Protein AF-A0A4Q0IBG9-F1 (afdb_monomer)

Nearest PDB structures (foldseek):
  2a61-assembly2_D  TM=7.249E-01  e=1.030E-01  Thermotoga maritima
  1zar-assembly1_A  TM=7.111E-01  e=2.732E-01  Archaeoglobus fulgidus
  4q77-assembly1_B  TM=7.648E-01  e=5.344E-01  Staphylococcus aureus subsp. aureus MRSA252
  1zao-assembly1_A  TM=5.562E-01  e=8.704E-01  Archaeoglobus fulgidus
  5aip-assembly1_B  TM=7.107E-01  e=2.947E+00  Neisseria meningitidis serogroup B

Solvent-accessible surface area (backbone atoms only — not comparable to full-atom values): 8190 Å² total; per-residue (Å²): 83,50,25,25,53,49,73,44,72,23,86,89,50,54,73,63,41,46,50,53,50,53,44,34,75,73,65,52,31,46,49,67,58,54,52,63,74,44,61,93,53,55,70,69,59,52,51,50,31,52,50,52,37,37,74,64,56,48,29,40,74,42,80,88,79,44,29,43,39,67,16,71,74,51,48,56,50,52,52,44,33,71,77,41,63,43,85,44,89,75,57,70,77,57,60,75,63,35,57,92,56,31,37,79,50,79,54,57,67,60,46,46,54,50,52,40,66,68,42,68,94,55,92,58,74,77,46,44,83,47,42,34,38,31,41,33,66,62,66,71,86,81,131

Secondary structure (DSSP, 8-state):
-EEEEEEEE-TTS-HHHHHHHHHHHTT--BHHHHHHHTTTS-HHHHHHHHHHHHHTTSEEEETTTTEEEE-HHHHHHHHHHHH--EE----HHHHTT-BTTEEEE--HHHHHHHHHHHSTT---GGGTTTEEEEEEE--S---

Mean predicted aligned error: 5.15 Å

pLDDT: mean 89.66, std 10.88, range [32.25, 97.94]

Radius of gyration: 16.49 Å; Cα contacts (8 Å, |Δi|>4): 177; chains: 1; bounding box: 50×36×41 Å

Organism: NCBI:txid2487273

Foldseek 3Di:
DWKFKDKAWDPVDDPLLRQVLVCQVVPNWALVVSCVVVVVDDPVVNVVSVVVCVVLQQWDADPVRNTIHGHPLNVLLVCLRVVDIDDDDDPPVQCVVDDPQKGKDLDLVVLVVVSCVSPPPDDPSSCSNGMIMMMGPDDDDDD

Sequence (143 aa):
MKVKFDFTLSQRFGVVERTVFELVLRGLTSAKQISSIMWVFSDEVIASAFQKLVNLQILCADLEAQTLALSEPVQALIEKCLENSYDLEIPDNLINLMLDDRLIIDDPKTKAVIIAQLLPGIKLGFLINSLDISISVGGEGDE

Structure (mmCIF, N/CA/C/O backbone):
data_AF-A0A4Q0IBG9-F1
#
_entry.id   AF-A0A4Q0IBG9-F1
#
loop_
_atom_site.group_PDB
_atom_site.id
_atom_site.type_symbol
_atom_site.label_atom_id
_atom_site.label_alt_id
_atom_site.label_comp_id
_atom_site.label_asym_id
_atom_site.label_entity_id
_atom_site.label_seq_id
_atom_site.pdbx_PDB_ins_code
_atom_site.Cartn_x
_atom_site.Cartn_y
_atom_site.Cartn_z
_atom_site.occupancy
_atom_site.B_iso_or_equiv
_atom_site.auth_seq_id
_atom_site.auth_comp_id
_atom_site.auth_asym_id
_atom_site.auth_atom_id
_atom_site.pdbx_PDB_model_num
ATOM 1 N N . MET A 1 1 ? 17.722 -10.321 -16.155 1.00 80.69 1 MET A N 1
ATOM 2 C CA . MET A 1 1 ? 17.154 -11.295 -15.191 1.00 80.69 1 MET A CA 1
ATOM 3 C C . MET A 1 1 ? 15.664 -11.036 -15.059 1.00 80.69 1 MET A C 1
ATOM 5 O O . MET A 1 1 ? 15.264 -9.889 -15.228 1.00 80.69 1 MET A O 1
ATOM 9 N N . LYS A 1 2 ? 14.859 -12.064 -14.762 1.00 86.25 2 LYS A N 1
ATOM 10 C CA . LYS A 1 2 ? 13.444 -11.858 -14.429 1.00 86.25 2 LYS A CA 1
ATOM 11 C C . LYS A 1 2 ? 13.327 -11.322 -13.010 1.00 86.25 2 LYS A C 1
ATOM 13 O O . LYS A 1 2 ? 13.867 -11.921 -12.078 1.00 86.25 2 LYS A O 1
ATOM 18 N N . VAL A 1 3 ? 12.600 -10.224 -12.865 1.00 87.62 3 VAL A N 1
ATOM 19 C CA . VAL A 1 3 ? 12.336 -9.596 -11.573 1.00 87.62 3 VAL A CA 1
ATOM 20 C C . VAL A 1 3 ? 10.851 -9.356 -11.369 1.00 87.62 3 VAL A C 1
ATOM 22 O O . VAL A 1 3 ? 10.096 -9.207 -12.337 1.00 87.62 3 VAL A O 1
ATOM 25 N N . LYS A 1 4 ? 10.440 -9.275 -10.107 1.00 90.50 4 LYS A N 1
ATOM 26 C CA . LYS A 1 4 ? 9.118 -8.785 -9.721 1.00 90.50 4 LYS A CA 1
ATOM 27 C C . LYS A 1 4 ? 9.242 -7.466 -8.978 1.00 90.50 4 LYS A C 1
ATOM 29 O O . LYS A 1 4 ? 10.208 -7.231 -8.255 1.00 90.50 4 LYS A O 1
ATOM 34 N N . PHE A 1 5 ? 8.248 -6.611 -9.181 1.00 91.69 5 PHE A N 1
ATOM 35 C CA . PHE A 1 5 ? 8.071 -5.417 -8.371 1.00 91.69 5 PHE A CA 1
ATOM 36 C C . PHE A 1 5 ? 7.063 -5.710 -7.272 1.00 91.69 5 PHE A C 1
ATOM 38 O O . PHE A 1 5 ? 6.083 -6.417 -7.486 1.00 91.69 5 PHE A O 1
ATOM 45 N N . ASP A 1 6 ? 7.308 -5.130 -6.111 1.00 91.81 6 ASP A N 1
ATOM 46 C CA . ASP A 1 6 ? 6.393 -5.121 -4.981 1.00 91.81 6 ASP A CA 1
ATOM 47 C C . ASP A 1 6 ? 6.479 -3.752 -4.302 1.00 91.81 6 ASP A C 1
ATOM 49 O O . ASP A 1 6 ? 7.415 -2.979 -4.553 1.00 91.81 6 ASP A O 1
ATOM 53 N N . PHE A 1 7 ? 5.509 -3.424 -3.459 1.00 92.56 7 PHE A N 1
ATOM 54 C CA . PHE A 1 7 ? 5.509 -2.170 -2.734 1.00 92.56 7 PHE A CA 1
ATOM 55 C C . PHE A 1 7 ? 4.885 -2.293 -1.350 1.00 92.56 7 PHE A C 1
ATOM 57 O O . PHE A 1 7 ? 3.980 -3.080 -1.098 1.00 92.56 7 PHE A O 1
ATOM 64 N N . THR A 1 8 ? 5.332 -1.422 -0.457 1.00 92.19 8 THR A N 1
ATOM 65 C CA . THR A 1 8 ? 4.732 -1.232 0.863 1.00 92.19 8 THR A CA 1
ATOM 66 C C . THR A 1 8 ? 4.453 0.244 1.089 1.00 92.19 8 THR A C 1
ATOM 68 O O . THR A 1 8 ? 4.984 1.106 0.383 1.00 92.19 8 THR A O 1
ATOM 71 N N . LEU A 1 9 ? 3.663 0.574 2.113 1.00 94.00 9 LEU A N 1
ATOM 72 C CA . LEU A 1 9 ? 3.628 1.953 2.592 1.00 94.00 9 LEU A CA 1
ATOM 73 C C . LEU A 1 9 ? 5.020 2.408 3.030 1.00 94.00 9 LEU A C 1
ATOM 75 O O . LEU A 1 9 ? 5.762 1.659 3.670 1.00 94.00 9 LEU A O 1
ATOM 79 N N . SER A 1 10 ? 5.338 3.658 2.707 1.00 91.56 10 SER A N 1
ATOM 80 C CA . SER A 1 10 ? 6.644 4.232 2.991 1.00 91.56 10 SER A CA 1
ATOM 81 C C . SER A 1 10 ? 6.946 4.269 4.490 1.00 91.56 10 SER A C 1
ATOM 83 O O . SER A 1 10 ? 6.056 4.480 5.320 1.00 91.56 10 SER A O 1
ATOM 85 N N . GLN A 1 11 ? 8.225 4.174 4.855 1.00 87.31 11 GLN A N 1
ATOM 86 C CA . GLN A 1 11 ? 8.691 4.355 6.241 1.00 87.31 11 GLN A CA 1
ATOM 87 C C . GLN A 1 11 ? 8.332 5.728 6.847 1.00 87.31 11 GLN A C 1
ATOM 89 O O . GLN A 1 11 ? 8.403 5.906 8.061 1.00 87.31 11 GLN A O 1
ATOM 94 N N . ARG A 1 12 ? 7.912 6.704 6.028 1.00 90.06 12 ARG A N 1
ATOM 95 C CA . ARG A 1 12 ? 7.403 8.011 6.486 1.00 90.06 12 ARG A CA 1
ATOM 96 C C . ARG A 1 12 ? 6.058 7.922 7.218 1.00 90.06 12 ARG A C 1
ATOM 98 O O . ARG A 1 12 ? 5.661 8.878 7.887 1.00 90.06 12 ARG A O 1
ATOM 105 N N . PHE A 1 13 ? 5.335 6.817 7.068 1.00 94.69 13 PHE A N 1
ATOM 106 C CA . PHE A 1 13 ? 4.098 6.564 7.795 1.00 94.69 13 PHE A CA 1
ATOM 107 C C . PHE A 1 13 ? 4.380 5.979 9.177 1.00 94.69 13 PHE A C 1
ATOM 109 O O . PHE A 1 13 ? 5.298 5.177 9.365 1.00 94.69 13 PHE A O 1
ATOM 116 N N . GLY A 1 14 ? 3.553 6.355 10.153 1.00 95.50 14 GLY A N 1
ATOM 117 C CA . GLY A 1 14 ? 3.604 5.763 11.479 1.00 95.50 14 GLY A CA 1
ATOM 118 C C . GLY A 1 14 ? 3.243 4.277 11.454 1.00 95.50 14 GLY A C 1
ATOM 119 O O . GLY A 1 14 ? 2.803 3.710 10.450 1.00 95.50 14 GLY A O 1
ATOM 120 N N . VAL A 1 15 ? 3.461 3.606 12.585 1.00 95.81 15 VAL A N 1
ATOM 121 C CA . VAL A 1 15 ? 3.099 2.186 12.748 1.00 95.81 15 VAL A CA 1
ATOM 122 C C . VAL A 1 15 ? 1.598 1.970 12.547 1.00 95.81 15 VAL A C 1
ATOM 124 O O . VAL A 1 15 ? 1.206 0.963 11.966 1.00 95.81 15 VAL A O 1
ATOM 127 N N . VAL A 1 16 ? 0.767 2.920 12.977 1.00 97.56 16 VAL A N 1
ATOM 128 C CA . VAL A 1 16 ? -0.696 2.815 12.905 1.00 97.56 16 VAL A CA 1
ATOM 129 C C . VAL A 1 16 ? -1.155 2.817 11.452 1.00 97.56 16 VAL A C 1
ATOM 131 O O . VAL A 1 16 ? -1.824 1.879 11.036 1.00 97.56 16 VAL A O 1
ATOM 134 N N . GLU A 1 17 ? -0.735 3.793 10.645 1.00 97.94 17 GLU A N 1
ATOM 135 C CA . GLU A 1 17 ? -1.109 3.863 9.228 1.00 97.94 17 GLU A CA 1
ATOM 136 C C . GLU A 1 17 ? -0.632 2.634 8.447 1.00 97.94 17 GLU A C 1
ATOM 138 O O . GLU A 1 17 ? -1.385 2.071 7.656 1.00 97.94 17 GLU A O 1
ATOM 143 N N . ARG A 1 18 ? 0.597 2.176 8.708 1.00 97.06 18 ARG A N 1
ATOM 144 C CA . ARG A 1 18 ? 1.124 0.957 8.081 1.00 97.06 18 ARG A CA 1
ATOM 145 C C . ARG A 1 18 ? 0.321 -0.279 8.462 1.00 97.06 18 ARG A C 1
ATOM 147 O O . ARG A 1 18 ? -0.018 -1.067 7.590 1.00 97.06 18 ARG A O 1
ATOM 154 N N . THR A 1 19 ? -0.046 -0.410 9.735 1.00 96.88 19 THR A N 1
ATOM 155 C CA . THR A 1 19 ? -0.866 -1.532 10.213 1.00 96.88 19 THR A CA 1
ATOM 156 C C . THR A 1 19 ? -2.253 -1.519 9.577 1.00 96.88 19 THR A C 1
ATOM 158 O O . THR A 1 19 ? -2.723 -2.558 9.127 1.00 96.88 19 THR A O 1
ATOM 161 N N . VAL A 1 20 ? -2.897 -0.351 9.486 1.00 97.75 20 VAL A N 1
ATOM 162 C CA . VAL A 1 20 ? -4.196 -0.214 8.811 1.00 97.75 20 VAL A CA 1
ATOM 163 C C . VAL A 1 20 ? -4.098 -0.659 7.357 1.00 97.75 20 VAL A C 1
ATOM 165 O O . VAL A 1 20 ? -4.914 -1.460 6.910 1.00 97.75 20 VAL A O 1
ATOM 168 N N . PHE A 1 21 ? -3.106 -0.157 6.622 1.00 97.44 21 PHE A N 1
ATOM 169 C CA . PHE A 1 21 ? -2.916 -0.520 5.222 1.00 97.44 21 PHE A CA 1
ATOM 170 C C . PHE A 1 21 ? -2.704 -2.022 5.038 1.00 97.44 21 PHE A C 1
ATOM 172 O O . PHE A 1 21 ? -3.379 -2.614 4.207 1.00 97.44 21 PHE A O 1
ATOM 179 N N . GLU A 1 22 ? -1.846 -2.648 5.845 1.00 95.88 22 GLU A N 1
ATOM 180 C CA . GLU A 1 22 ? -1.608 -4.097 5.810 1.00 95.88 22 GLU A CA 1
ATOM 181 C C . GLU A 1 22 ? -2.876 -4.911 6.095 1.00 95.88 22 GLU A C 1
ATOM 183 O O . GLU A 1 22 ? -3.136 -5.918 5.438 1.00 95.88 22 GLU A O 1
ATOM 188 N N . LEU A 1 23 ? -3.694 -4.480 7.059 1.00 97.19 23 LEU A N 1
ATOM 189 C CA . LEU A 1 23 ? -4.960 -5.145 7.368 1.00 97.19 23 LEU A CA 1
ATOM 190 C C . LEU A 1 23 ? -5.939 -5.054 6.191 1.00 97.19 23 LEU A C 1
ATOM 192 O O . LEU A 1 23 ? -6.531 -6.067 5.814 1.00 97.19 23 LEU A O 1
ATOM 196 N N . VAL A 1 24 ? -6.069 -3.874 5.579 1.00 97.12 24 VAL A N 1
ATOM 197 C CA . VAL A 1 24 ? -6.940 -3.677 4.410 1.00 97.12 24 VAL A CA 1
ATOM 198 C C . VAL A 1 24 ? -6.412 -4.434 3.191 1.00 97.12 24 VAL A C 1
ATOM 200 O O . VAL A 1 24 ? -7.195 -5.071 2.490 1.00 97.12 24 VAL A O 1
ATOM 203 N N . LEU A 1 25 ? -5.094 -4.442 2.972 1.00 94.94 25 LEU A N 1
ATOM 204 C CA . LEU A 1 25 ? -4.432 -5.203 1.910 1.00 94.94 25 LEU A CA 1
ATOM 205 C C . LEU A 1 25 ? -4.731 -6.707 2.014 1.00 94.94 25 LEU A C 1
ATOM 207 O O . LEU A 1 25 ? -4.919 -7.373 1.002 1.00 94.94 25 LEU A O 1
ATOM 211 N N . ARG A 1 26 ? -4.847 -7.232 3.239 1.00 94.12 26 ARG A N 1
ATOM 212 C CA . ARG A 1 26 ? -5.220 -8.631 3.521 1.00 94.12 26 ARG A CA 1
ATOM 213 C C . ARG A 1 26 ? -6.730 -8.897 3.475 1.00 94.12 26 ARG A C 1
ATOM 215 O O . ARG A 1 26 ? -7.161 -10.001 3.799 1.00 94.12 26 ARG A O 1
ATOM 222 N N . GLY A 1 27 ? -7.533 -7.907 3.090 1.00 94.62 27 GLY A N 1
ATOM 223 C CA . GLY A 1 27 ? -8.979 -8.036 2.915 1.00 94.62 27 GLY A CA 1
ATOM 224 C C . GLY A 1 27 ? -9.818 -7.694 4.147 1.00 94.62 27 GLY A C 1
ATOM 225 O O . GLY A 1 27 ? -11.030 -7.908 4.125 1.00 94.62 27 GLY A O 1
ATOM 226 N N . LEU A 1 28 ? -9.229 -7.150 5.219 1.00 96.81 28 LEU A N 1
ATOM 227 C CA . LEU A 1 28 ? -10.014 -6.663 6.351 1.00 96.81 28 LEU A CA 1
ATOM 228 C C . LEU A 1 28 ? -10.580 -5.277 6.035 1.00 96.81 28 LEU A C 1
ATOM 230 O O . LEU A 1 28 ? -9.859 -4.285 6.052 1.00 96.81 28 LEU A O 1
ATOM 234 N N . THR A 1 29 ? -11.881 -5.203 5.769 1.00 96.06 29 THR A N 1
ATOM 235 C CA . THR A 1 29 ? -12.519 -3.962 5.304 1.00 96.06 29 THR A CA 1
ATOM 236 C C . THR A 1 29 ? -13.297 -3.225 6.388 1.00 96.06 29 THR A C 1
ATOM 238 O O . THR A 1 29 ? -13.484 -2.019 6.291 1.00 96.06 29 THR A O 1
ATOM 241 N N . SER A 1 30 ? -13.762 -3.891 7.448 1.00 97.38 30 SER A N 1
ATOM 242 C CA . SER A 1 30 ? -14.572 -3.225 8.477 1.00 97.38 30 SER A CA 1
ATOM 243 C C . SER A 1 30 ? -13.721 -2.308 9.358 1.00 97.38 30 SER A C 1
ATOM 245 O O . SER A 1 30 ? -12.850 -2.783 10.091 1.00 97.38 30 SER A O 1
ATOM 247 N N . ALA A 1 31 ? -14.042 -1.009 9.376 1.00 95.31 31 ALA A N 1
ATOM 248 C CA . ALA A 1 31 ? -13.358 -0.029 10.224 1.00 95.31 31 ALA A CA 1
ATOM 249 C C . ALA A 1 31 ? -13.414 -0.430 11.709 1.00 95.31 31 ALA A C 1
ATOM 251 O O . ALA A 1 31 ? -12.410 -0.380 12.413 1.00 95.31 31 ALA A O 1
ATOM 252 N N . LYS A 1 32 ? -14.568 -0.934 12.165 1.00 95.44 32 LYS A N 1
ATOM 253 C CA . LYS A 1 32 ? -14.760 -1.423 13.537 1.00 95.44 32 LYS A CA 1
ATOM 254 C C . LYS A 1 32 ? -13.882 -2.635 13.862 1.00 95.44 32 LYS A C 1
ATOM 256 O O . LYS A 1 32 ? -13.335 -2.710 14.961 1.00 95.44 32 LYS A O 1
ATOM 261 N N . GLN A 1 33 ? -13.757 -3.593 12.940 1.00 96.44 33 GLN A N 1
ATOM 262 C CA . GLN A 1 33 ? -12.903 -4.767 13.155 1.00 96.44 33 GLN A CA 1
ATOM 263 C C . GLN A 1 33 ? -11.426 -4.376 13.192 1.00 96.44 33 GLN A C 1
ATOM 265 O O . GLN A 1 33 ? -10.709 -4.833 14.080 1.00 96.44 33 GLN A O 1
ATOM 270 N N . ILE A 1 34 ? -10.991 -3.492 12.288 1.00 96.56 34 ILE A N 1
ATOM 271 C CA . ILE A 1 34 ? -9.628 -2.949 12.288 1.00 96.56 34 ILE A CA 1
ATOM 272 C C . ILE A 1 34 ? -9.335 -2.277 13.634 1.00 96.56 34 ILE A C 1
ATOM 274 O O . ILE A 1 34 ? -8.353 -2.633 14.286 1.00 96.56 34 ILE A O 1
ATOM 278 N N . SER A 1 35 ? -10.219 -1.388 14.105 1.00 95.62 35 SER A N 1
ATOM 279 C CA . SER A 1 35 ? -10.045 -0.728 15.403 1.00 95.62 35 SER A CA 1
ATOM 280 C C . SER A 1 35 ? -9.976 -1.721 16.564 1.00 95.62 35 SER A C 1
ATOM 282 O O . SER A 1 35 ? -9.137 -1.581 17.448 1.00 95.62 35 SER A O 1
ATOM 284 N N . SER A 1 36 ? -10.800 -2.774 16.539 1.00 95.81 36 SER A N 1
ATOM 285 C CA . SER A 1 36 ? -10.788 -3.819 17.569 1.00 95.81 36 SER A CA 1
ATOM 286 C C . SER A 1 36 ? -9.482 -4.616 17.612 1.00 95.81 36 SER A C 1
ATOM 288 O O . SER A 1 36 ? -9.069 -5.037 18.691 1.00 95.81 36 SER A O 1
ATOM 290 N N . ILE A 1 37 ? -8.840 -4.866 16.468 1.00 96.75 37 ILE A N 1
ATOM 291 C CA . ILE A 1 37 ? -7.529 -5.537 16.416 1.00 96.75 37 ILE A CA 1
ATOM 292 C C . ILE A 1 37 ? -6.444 -4.608 16.962 1.00 96.75 37 ILE A C 1
ATOM 294 O O . ILE A 1 37 ? -5.522 -5.045 17.648 1.00 96.75 37 ILE A O 1
ATOM 298 N N . MET A 1 38 ? -6.586 -3.314 16.697 1.00 96.12 38 MET A N 1
ATOM 299 C CA . MET A 1 38 ? -5.644 -2.266 17.071 1.00 96.12 38 MET A CA 1
ATOM 300 C C . MET A 1 38 ? -5.906 -1.684 18.471 1.00 96.12 38 MET A C 1
ATOM 302 O O . MET A 1 38 ? -5.540 -0.543 18.729 1.00 96.12 38 MET A O 1
ATOM 306 N N . TRP A 1 39 ? -6.472 -2.478 19.389 1.00 95.00 39 TRP A N 1
ATOM 307 C CA . TRP A 1 39 ? -6.944 -2.065 20.725 1.00 95.00 39 TRP A CA 1
ATOM 308 C C . TRP A 1 39 ? 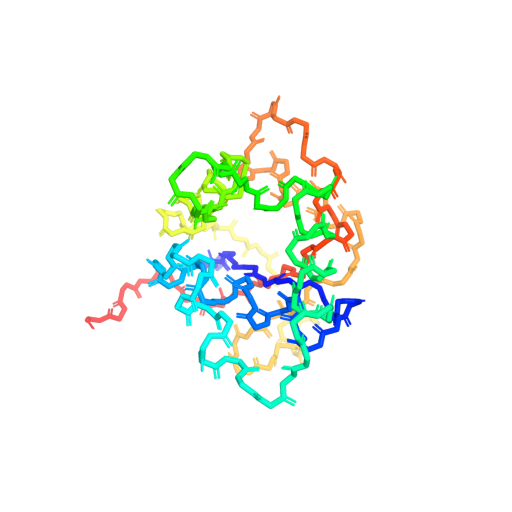-5.902 -1.371 21.620 1.00 95.00 39 TRP A C 1
ATOM 310 O O . TRP A 1 39 ? -6.263 -0.727 22.601 1.00 95.00 39 TRP A O 1
ATOM 320 N N . VAL A 1 40 ? -4.611 -1.513 21.312 1.00 96.25 40 VAL A N 1
ATOM 321 C CA . VAL A 1 40 ? -3.513 -0.838 22.026 1.00 96.25 40 VAL A CA 1
ATOM 322 C C . VAL A 1 40 ? -3.467 0.667 21.711 1.00 96.25 40 VAL A C 1
ATOM 324 O O . VAL A 1 40 ? -2.922 1.445 22.494 1.00 96.25 40 VAL A O 1
ATOM 327 N N . PHE A 1 41 ? -4.035 1.094 20.580 1.00 97.00 41 PHE A N 1
ATOM 328 C CA . PHE A 1 41 ? -4.111 2.494 20.163 1.00 97.00 41 PHE A CA 1
ATOM 329 C C . PHE A 1 41 ? -5.481 3.093 20.502 1.00 97.00 41 PHE A C 1
ATOM 331 O O . PHE A 1 41 ? -6.485 2.388 20.537 1.00 97.00 41 PHE A O 1
ATOM 338 N N . SER A 1 42 ? -5.533 4.408 20.736 1.00 96.62 42 SER A N 1
ATOM 339 C CA . SER A 1 42 ? -6.809 5.097 20.943 1.00 96.62 42 SER A CA 1
ATOM 340 C C . SER A 1 42 ? -7.597 5.224 19.638 1.00 96.62 42 SER A C 1
ATOM 342 O O . SER A 1 42 ? -7.017 5.327 18.552 1.00 96.62 42 SER A O 1
ATOM 344 N N . ASP A 1 43 ? -8.923 5.307 19.755 1.00 95.19 43 ASP A N 1
ATOM 345 C CA . ASP A 1 43 ? -9.820 5.499 18.609 1.00 95.19 43 ASP A CA 1
ATOM 346 C C . ASP A 1 43 ? -9.461 6.749 17.793 1.00 95.19 43 ASP A C 1
ATOM 348 O O . ASP A 1 43 ? -9.497 6.722 16.566 1.00 95.19 43 ASP A O 1
ATOM 352 N N . GLU A 1 44 ? -9.040 7.831 18.454 1.00 96.94 44 GLU A N 1
ATOM 353 C CA . GLU A 1 44 ? -8.604 9.076 17.806 1.00 96.94 44 GLU A CA 1
ATOM 354 C C . GLU A 1 44 ? -7.369 8.869 16.917 1.00 96.94 44 GLU A C 1
ATOM 356 O O . GLU A 1 44 ? -7.298 9.390 15.802 1.00 96.94 44 GLU A O 1
ATOM 361 N N . VAL A 1 45 ? -6.400 8.078 17.388 1.00 97.62 45 VAL A N 1
ATOM 362 C CA . VAL A 1 45 ? -5.176 7.766 16.640 1.00 97.62 45 VAL A CA 1
ATOM 363 C C . VAL A 1 45 ? -5.500 6.898 15.423 1.00 97.62 45 VAL A C 1
ATOM 365 O O . VAL A 1 45 ? -4.988 7.152 14.331 1.00 97.62 45 VAL A O 1
ATOM 368 N N . ILE A 1 46 ? -6.383 5.911 15.584 1.00 97.62 46 ILE A N 1
ATOM 369 C CA . ILE A 1 46 ? -6.812 5.024 14.495 1.00 97.62 46 ILE A CA 1
ATOM 370 C C . ILE A 1 46 ? -7.627 5.808 13.455 1.00 97.62 46 ILE A C 1
ATOM 372 O O . ILE A 1 46 ? -7.361 5.707 12.257 1.00 97.62 46 ILE A O 1
ATOM 376 N N . ALA A 1 47 ? -8.561 6.654 13.894 1.00 96.12 47 ALA A N 1
ATOM 377 C CA . ALA A 1 47 ? -9.353 7.503 13.008 1.00 96.12 47 ALA A CA 1
ATOM 378 C C . ALA A 1 47 ? -8.475 8.490 12.219 1.00 96.12 47 ALA A C 1
ATOM 380 O O . ALA A 1 47 ? -8.674 8.667 11.016 1.00 96.12 47 ALA A O 1
ATOM 381 N N . SER A 1 48 ? -7.462 9.081 12.862 1.00 97.81 48 SER A N 1
ATOM 382 C CA . SER A 1 48 ? -6.475 9.940 12.194 1.00 97.81 48 SER A CA 1
ATOM 383 C C . SER A 1 48 ? -5.685 9.178 11.124 1.00 97.81 48 SER A C 1
ATOM 385 O O . SER A 1 48 ? -5.480 9.684 10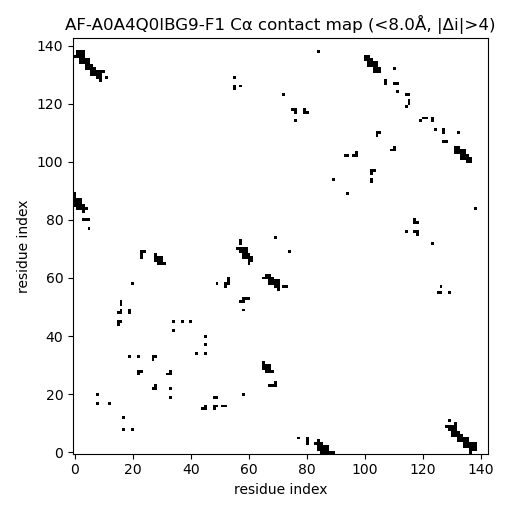.017 1.00 97.81 48 SER A O 1
ATOM 387 N N . ALA A 1 49 ? -5.308 7.924 11.399 1.00 97.81 49 ALA A N 1
ATOM 388 C CA . ALA A 1 49 ? -4.661 7.059 10.418 1.00 97.81 49 ALA A CA 1
ATOM 389 C C . ALA A 1 49 ? -5.570 6.760 9.215 1.00 97.81 49 ALA A C 1
ATOM 391 O O . ALA A 1 49 ? -5.128 6.907 8.073 1.00 97.81 49 ALA A O 1
ATOM 392 N N . PHE A 1 50 ? -6.844 6.416 9.448 1.00 97.62 50 PHE A N 1
ATOM 393 C CA . PHE A 1 50 ? -7.829 6.223 8.375 1.00 97.62 50 PHE A CA 1
ATOM 394 C C . PHE A 1 50 ? -7.945 7.475 7.510 1.00 97.62 50 PHE A C 1
ATOM 396 O O . PHE A 1 50 ? -7.775 7.413 6.292 1.00 97.62 50 PHE A O 1
ATOM 403 N N . GLN A 1 51 ? -8.164 8.626 8.148 1.00 97.31 51 GLN A N 1
ATOM 404 C CA . GLN A 1 51 ? -8.316 9.902 7.462 1.00 97.31 51 GLN A CA 1
ATOM 405 C C . GLN A 1 51 ? -7.084 10.241 6.620 1.00 97.31 51 GLN A C 1
ATOM 407 O O . GLN A 1 51 ? -7.214 10.657 5.471 1.00 97.31 51 GLN A O 1
ATOM 412 N N . LYS A 1 52 ? -5.878 10.042 7.159 1.00 97.31 52 LYS A N 1
ATOM 413 C CA . LYS A 1 52 ? -4.629 10.317 6.444 1.00 97.31 52 LYS A CA 1
ATOM 414 C C . LYS A 1 52 ? -4.474 9.442 5.200 1.00 97.31 52 LYS A C 1
ATOM 416 O O . LYS A 1 52 ? -4.120 9.961 4.144 1.00 97.31 52 LYS A O 1
ATOM 421 N N . LEU A 1 53 ? -4.756 8.144 5.302 1.00 97.62 53 LEU A N 1
ATOM 422 C CA . LEU A 1 53 ? -4.665 7.223 4.166 1.00 97.62 53 LEU A CA 1
ATOM 423 C C . LEU A 1 53 ? -5.723 7.509 3.092 1.00 97.62 53 LEU A C 1
ATOM 425 O O . LEU A 1 53 ? -5.421 7.415 1.902 1.00 97.62 53 LEU A O 1
ATOM 429 N N . VAL A 1 54 ? -6.930 7.914 3.495 1.00 96.88 54 VAL A N 1
ATOM 430 C CA . VAL A 1 54 ? -7.992 8.343 2.571 1.00 96.88 54 VAL A CA 1
ATOM 431 C C . VAL A 1 54 ? -7.625 9.654 1.874 1.00 96.88 54 VAL A C 1
ATOM 433 O O . VAL A 1 54 ? -7.722 9.751 0.653 1.00 96.88 54 VAL A O 1
ATOM 436 N N . ASN A 1 55 ? -7.122 10.647 2.612 1.00 96.00 55 ASN A N 1
ATOM 437 C CA . ASN A 1 55 ? -6.707 11.933 2.043 1.00 96.00 55 ASN A CA 1
ATOM 438 C C . ASN A 1 55 ? -5.580 11.791 1.013 1.00 96.00 55 ASN A C 1
ATOM 440 O O . ASN A 1 55 ? -5.507 12.564 0.060 1.00 96.00 55 ASN A O 1
ATOM 444 N N . LEU A 1 56 ? -4.701 10.805 1.202 1.00 95.38 56 LEU A N 1
ATOM 445 C CA . LEU A 1 56 ? -3.620 10.489 0.268 1.00 95.38 56 LEU A CA 1
ATOM 446 C C . LEU A 1 56 ? -4.053 9.548 -0.862 1.00 95.38 56 LEU A C 1
ATOM 448 O O 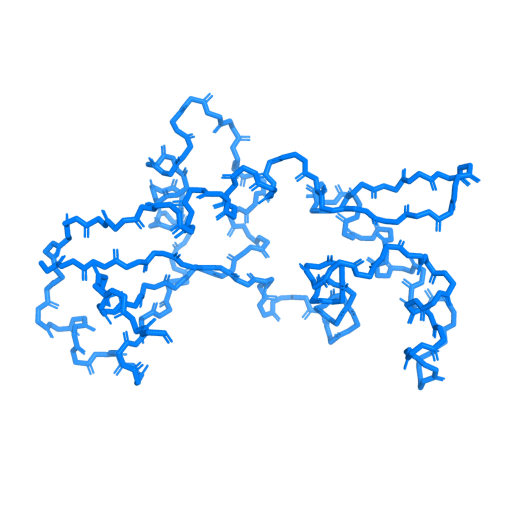. LEU A 1 56 ? -3.203 9.117 -1.639 1.00 95.38 56 LEU A O 1
ATOM 452 N N . GLN A 1 57 ? -5.351 9.239 -0.960 1.00 95.12 57 GLN A N 1
ATOM 453 C CA . GLN A 1 57 ? -5.934 8.368 -1.983 1.00 95.12 57 GLN A CA 1
ATOM 454 C C . GLN A 1 57 ? -5.307 6.967 -2.001 1.00 95.12 57 GLN A C 1
ATOM 456 O O . GLN A 1 57 ? -5.206 6.332 -3.048 1.00 95.12 57 GLN A O 1
ATOM 461 N N . ILE A 1 58 ? -4.866 6.485 -0.840 1.00 96.88 58 ILE A N 1
ATOM 462 C CA . ILE A 1 58 ? -4.342 5.125 -0.657 1.00 96.88 58 ILE A CA 1
ATOM 463 C C . ILE A 1 58 ? -5.500 4.186 -0.329 1.00 96.88 58 ILE A C 1
ATOM 465 O O . ILE A 1 58 ? -5.589 3.081 -0.860 1.00 96.88 58 ILE A O 1
ATOM 469 N N . LEU A 1 59 ? -6.409 4.665 0.521 1.00 97.44 59 LEU A N 1
ATOM 470 C CA . LEU A 1 59 ? -7.662 4.004 0.846 1.00 97.44 59 LEU A CA 1
ATOM 471 C C . LEU A 1 59 ? -8.852 4.814 0.331 1.00 97.44 59 LEU A C 1
ATOM 473 O O . LEU A 1 59 ? -8.780 6.031 0.161 1.00 97.44 59 LEU A O 1
ATOM 477 N N . CYS A 1 60 ? -9.970 4.128 0.158 1.00 96.94 60 CYS A N 1
ATOM 478 C CA . CYS A 1 60 ? -11.297 4.699 0.011 1.00 96.94 60 CYS A CA 1
ATOM 479 C C . CYS A 1 60 ? -12.145 4.272 1.212 1.00 96.94 60 CYS A C 1
ATOM 481 O O . CYS A 1 60 ? -12.004 3.154 1.710 1.00 96.94 60 CYS A O 1
ATOM 483 N N . ALA A 1 61 ? -13.012 5.166 1.680 1.00 96.00 61 ALA A N 1
ATOM 484 C CA . ALA A 1 61 ? -13.933 4.894 2.775 1.00 96.00 61 ALA A CA 1
ATOM 485 C C . ALA A 1 61 ? -15.375 4.943 2.270 1.00 96.00 61 ALA A C 1
ATOM 487 O O . ALA A 1 61 ? -15.771 5.913 1.624 1.00 96.00 61 ALA A O 1
ATOM 488 N N . ASP A 1 62 ? -16.150 3.920 2.612 1.00 95.31 62 ASP A N 1
ATOM 489 C CA . ASP A 1 62 ? -17.604 3.928 2.513 1.00 95.31 62 ASP A CA 1
ATOM 490 C C . ASP A 1 62 ? -18.163 4.237 3.904 1.00 95.31 62 ASP A C 1
ATOM 492 O O . ASP A 1 62 ? -18.019 3.452 4.847 1.00 95.31 62 ASP A O 1
ATOM 496 N N . LEU A 1 63 ? -18.754 5.422 4.041 1.00 90.50 63 LEU A N 1
ATOM 497 C CA . LEU A 1 63 ? -19.277 5.906 5.315 1.00 90.50 63 LEU A CA 1
ATOM 498 C C . LEU A 1 63 ? -20.588 5.218 5.706 1.00 90.50 63 LEU A C 1
ATOM 500 O O . LEU A 1 63 ? -20.860 5.083 6.899 1.00 90.50 63 LEU A O 1
ATOM 504 N N . GLU A 1 64 ? -21.384 4.780 4.728 1.00 91.50 64 GLU A N 1
ATOM 505 C CA . GLU A 1 64 ? -22.657 4.101 4.977 1.00 91.50 64 GLU A CA 1
ATOM 506 C C . GLU A 1 64 ? -22.405 2.666 5.436 1.00 91.50 64 GLU A C 1
ATOM 508 O O . GLU A 1 64 ? -22.940 2.231 6.459 1.00 91.50 64 GLU A O 1
ATOM 513 N N . ALA A 1 65 ? -21.523 1.955 4.730 1.00 92.38 65 ALA A N 1
ATOM 514 C CA . ALA A 1 65 ? -21.126 0.595 5.077 1.00 92.38 65 ALA A CA 1
ATOM 515 C C . ALA A 1 65 ? -20.107 0.531 6.233 1.00 92.38 65 ALA A C 1
ATOM 517 O O . ALA A 1 65 ? -19.877 -0.541 6.792 1.00 92.38 65 ALA A O 1
ATOM 518 N N . GLN A 1 66 ? -19.504 1.665 6.611 1.00 93.38 66 GLN A N 1
ATOM 519 C CA . GLN A 1 66 ? -18.403 1.757 7.583 1.00 93.38 66 GLN A CA 1
ATOM 520 C C . GLN A 1 66 ? -17.212 0.856 7.217 1.00 93.38 66 GLN A C 1
ATOM 522 O O . GLN A 1 66 ? -16.607 0.192 8.072 1.00 93.38 66 GLN A O 1
ATOM 527 N N . THR A 1 67 ? -16.877 0.828 5.928 1.00 96.81 67 THR A N 1
ATOM 528 C CA . THR A 1 67 ? -15.796 0.003 5.383 1.00 96.81 67 THR A CA 1
ATOM 529 C C . THR A 1 67 ? -14.687 0.836 4.762 1.00 96.81 67 THR A C 1
ATOM 531 O O . THR A 1 67 ? -14.905 1.931 4.250 1.00 96.81 67 THR A O 1
ATOM 534 N N . LEU A 1 68 ? -13.487 0.272 4.778 1.00 97.44 68 LEU A N 1
ATOM 535 C CA . LEU A 1 68 ? -12.304 0.736 4.078 1.00 97.44 68 LEU A CA 1
ATOM 536 C C . LEU A 1 68 ? -11.966 -0.254 2.966 1.00 97.44 68 LEU A C 1
ATOM 538 O O . LEU A 1 68 ? -12.085 -1.467 3.138 1.00 97.44 68 LEU A O 1
ATOM 542 N N . ALA A 1 69 ? -11.503 0.274 1.844 1.00 97.62 69 ALA A N 1
ATOM 543 C CA . ALA A 1 69 ? -10.958 -0.499 0.739 1.00 97.62 69 ALA A CA 1
ATOM 544 C C . ALA A 1 69 ? -9.701 0.190 0.208 1.00 97.62 69 ALA A C 1
ATOM 546 O O . ALA A 1 69 ? -9.508 1.389 0.409 1.00 97.62 69 ALA A O 1
ATOM 547 N N . LEU A 1 70 ? -8.846 -0.558 -0.485 1.00 97.19 70 LEU A N 1
ATOM 548 C CA . LEU A 1 70 ? -7.773 0.040 -1.276 1.00 97.19 70 LEU A CA 1
ATOM 549 C C . LEU A 1 70 ? -8.381 0.918 -2.374 1.00 97.19 70 LEU A C 1
ATOM 551 O O . LEU A 1 70 ? -9.418 0.566 -2.936 1.00 97.19 70 LEU A O 1
ATOM 555 N N . SER A 1 71 ? -7.745 2.038 -2.702 1.00 95.75 71 SER A N 1
ATOM 556 C CA . SER A 1 71 ? -8.187 2.855 -3.834 1.00 95.75 71 SER A CA 1
ATOM 557 C C . SER A 1 71 ? -7.930 2.150 -5.172 1.00 95.75 71 SER A C 1
ATOM 559 O O . SER A 1 71 ? -7.014 1.332 -5.277 1.00 95.75 71 SER A O 1
ATOM 561 N N . GLU A 1 72 ? -8.700 2.482 -6.215 1.00 94.12 72 GLU A N 1
ATOM 562 C CA . GLU A 1 72 ? -8.525 1.890 -7.555 1.00 94.12 72 GLU A CA 1
ATOM 563 C C . GLU A 1 72 ? -7.077 1.991 -8.078 1.00 94.12 72 GLU A C 1
ATOM 565 O O . GLU A 1 72 ? -6.556 0.986 -8.564 1.00 94.12 72 GLU A O 1
ATOM 570 N N . PRO A 1 73 ? -6.362 3.129 -7.927 1.00 92.25 73 PRO A N 1
ATOM 571 C CA . PRO A 1 73 ? -4.951 3.212 -8.300 1.00 92.25 73 PRO A CA 1
ATOM 572 C C . PRO A 1 73 ? -4.047 2.193 -7.603 1.00 92.25 73 PRO A C 1
ATOM 574 O O . PRO A 1 73 ? -3.127 1.659 -8.219 1.00 92.25 73 PRO A O 1
ATOM 577 N N . VAL A 1 74 ? -4.287 1.940 -6.314 1.00 94.81 74 VAL A N 1
ATOM 578 C CA . VAL A 1 74 ? -3.487 1.001 -5.520 1.00 94.81 74 VAL A CA 1
ATOM 579 C C . VAL A 1 74 ? -3.832 -0.439 -5.895 1.00 94.81 74 VAL A C 1
ATOM 581 O O . VAL A 1 74 ? -2.924 -1.253 -6.032 1.00 94.81 74 VAL A O 1
ATOM 584 N N . GLN A 1 75 ? -5.111 -0.744 -6.134 1.00 94.50 75 GLN A N 1
ATOM 585 C CA . GLN A 1 75 ? -5.538 -2.057 -6.630 1.00 94.50 75 GLN A CA 1
ATOM 586 C C . GLN A 1 75 ? -4.898 -2.378 -7.987 1.00 94.50 75 GLN A C 1
ATOM 588 O O . GLN A 1 75 ? -4.280 -3.429 -8.137 1.00 94.50 75 GLN A O 1
ATOM 593 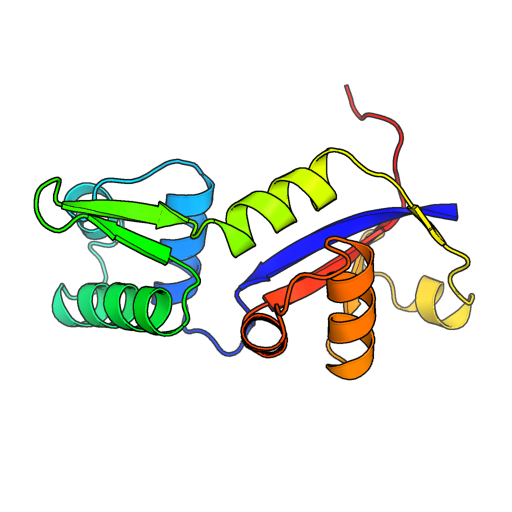N N . ALA A 1 76 ? -4.935 -1.436 -8.934 1.00 93.25 76 ALA A N 1
ATOM 594 C CA . ALA A 1 76 ? -4.319 -1.610 -10.248 1.00 93.25 76 ALA A CA 1
ATOM 595 C C . ALA A 1 76 ? -2.796 -1.833 -10.163 1.00 93.25 76 ALA A C 1
ATOM 597 O O . ALA A 1 76 ? -2.231 -2.595 -10.949 1.00 93.25 76 ALA A O 1
ATOM 598 N N . LEU A 1 77 ? -2.110 -1.189 -9.207 1.00 93.12 77 LEU A N 1
ATOM 599 C CA . LEU A 1 77 ? -0.685 -1.439 -8.967 1.00 93.12 77 LEU A CA 1
ATOM 600 C C . LEU A 1 77 ? -0.446 -2.864 -8.459 1.00 93.12 77 LEU A C 1
ATOM 602 O O . LEU A 1 77 ? 0.468 -3.524 -8.947 1.00 93.12 77 LEU A O 1
ATOM 606 N N . ILE A 1 78 ? -1.265 -3.344 -7.519 1.00 92.25 78 ILE A N 1
ATOM 607 C CA . ILE A 1 78 ? -1.165 -4.712 -6.982 1.00 92.25 78 ILE A CA 1
ATOM 608 C C . ILE A 1 78 ? -1.338 -5.733 -8.100 1.00 92.25 78 ILE A C 1
ATOM 610 O O . ILE A 1 78 ? -0.502 -6.621 -8.240 1.00 92.25 78 ILE A O 1
ATOM 614 N N . GLU A 1 79 ? -2.368 -5.578 -8.932 1.00 92.25 79 GLU A N 1
ATOM 615 C CA . GLU A 1 79 ? -2.606 -6.457 -10.082 1.00 92.25 79 GLU A CA 1
ATOM 616 C C . GLU A 1 79 ? -1.376 -6.511 -10.996 1.00 92.25 79 GLU A C 1
ATOM 618 O O . GLU A 1 79 ? -0.892 -7.590 -11.336 1.00 92.25 79 GLU A O 1
ATOM 623 N N . LYS A 1 80 ? -0.781 -5.356 -11.319 1.00 91.56 80 LYS A N 1
ATOM 624 C CA . LYS A 1 80 ? 0.407 -5.305 -12.183 1.00 91.56 80 LYS A CA 1
ATOM 625 C C . LYS A 1 80 ? 1.652 -5.917 -11.554 1.00 91.56 80 LYS A C 1
ATOM 627 O O . LYS A 1 80 ? 2.445 -6.504 -12.294 1.00 91.56 80 LYS A O 1
ATOM 632 N N . CYS A 1 81 ? 1.821 -5.794 -10.242 1.00 90.12 81 CYS A N 1
ATOM 633 C CA . CYS A 1 81 ? 2.905 -6.436 -9.499 1.00 90.12 81 CYS A CA 1
ATOM 634 C C . CYS A 1 81 ? 2.731 -7.963 -9.420 1.00 90.12 81 CYS A C 1
ATOM 636 O O . CYS A 1 81 ? 3.713 -8.698 -9.518 1.00 90.12 81 CYS A O 1
ATOM 638 N N . LEU A 1 82 ? 1.495 -8.454 -9.284 1.00 86.50 82 LEU A N 1
ATOM 639 C CA . LEU A 1 82 ? 1.197 -9.888 -9.198 1.00 86.50 82 LEU A CA 1
ATOM 640 C C . LEU A 1 82 ? 1.324 -10.596 -10.553 1.00 86.50 82 LEU A C 1
ATOM 642 O O . LEU A 1 82 ? 1.930 -11.668 -10.633 1.00 86.50 82 LEU A O 1
ATOM 646 N N . GLU A 1 83 ? 0.760 -9.998 -11.604 1.00 86.00 83 GLU A N 1
ATOM 647 C CA . GLU A 1 83 ? 0.624 -10.611 -12.932 1.00 86.00 83 GLU A CA 1
ATOM 648 C C . GLU A 1 83 ? 1.934 -10.673 -13.721 1.00 86.00 83 GLU A C 1
ATOM 650 O O . GLU A 1 83 ? 2.084 -11.529 -14.592 1.00 86.00 83 GLU A O 1
ATOM 655 N N . ASN A 1 84 ? 2.873 -9.758 -13.462 1.00 84.56 84 ASN A N 1
ATOM 656 C CA . ASN A 1 84 ? 3.990 -9.525 -14.371 1.00 84.56 84 ASN A CA 1
ATOM 657 C C . ASN A 1 84 ? 5.342 -9.809 -13.721 1.00 84.56 84 ASN A C 1
ATOM 659 O O . ASN A 1 84 ? 5.639 -9.390 -12.604 1.00 84.56 84 ASN A O 1
ATOM 663 N N . SER A 1 85 ? 6.200 -10.465 -14.493 1.00 86.19 85 SER A N 1
ATOM 664 C CA . SER A 1 85 ? 7.646 -10.448 -14.303 1.00 86.19 85 SER A CA 1
ATOM 665 C C . SER A 1 85 ? 8.267 -9.598 -15.401 1.00 86.19 85 SER A C 1
ATOM 667 O O . SER A 1 85 ? 7.842 -9.679 -16.555 1.00 86.19 85 SER A O 1
ATOM 669 N N . TYR A 1 86 ? 9.293 -8.832 -15.062 1.00 84.94 86 TYR A N 1
ATOM 670 C CA . TYR A 1 86 ? 9.953 -7.924 -15.990 1.00 84.94 86 TYR A CA 1
ATOM 671 C C . TYR A 1 86 ? 11.377 -8.396 -16.248 1.00 84.94 86 TYR A C 1
ATOM 673 O O . TYR A 1 86 ? 12.086 -8.783 -15.319 1.00 84.94 86 TYR A O 1
ATOM 681 N N . ASP A 1 87 ? 11.804 -8.344 -17.506 1.00 85.06 87 ASP A N 1
ATOM 682 C CA . ASP A 1 87 ? 13.209 -8.516 -17.847 1.00 85.06 87 ASP A CA 1
ATOM 683 C C . ASP A 1 87 ? 13.947 -7.214 -17.549 1.00 85.06 87 ASP A C 1
ATOM 685 O O . ASP A 1 87 ? 13.767 -6.201 -18.227 1.00 85.06 87 ASP A O 1
ATOM 689 N N . LEU A 1 88 ? 14.765 -7.243 -16.498 1.00 84.31 88 LEU A N 1
ATOM 690 C CA . LEU A 1 88 ? 15.576 -6.111 -16.075 1.00 84.31 88 LEU A CA 1
ATOM 691 C C . LEU A 1 88 ? 17.050 -6.515 -16.038 1.00 84.31 88 LEU A C 1
ATOM 693 O O . LEU A 1 88 ? 17.427 -7.550 -15.475 1.00 84.31 88 LEU A O 1
ATOM 697 N N . GLU A 1 89 ? 17.897 -5.695 -16.650 1.00 83.31 89 GLU A N 1
ATOM 698 C CA . GLU A 1 89 ? 19.341 -5.756 -16.450 1.00 83.31 89 GLU A CA 1
ATOM 699 C C . GLU A 1 89 ? 19.682 -4.917 -15.221 1.00 83.31 89 GLU A C 1
ATOM 701 O O . GLU A 1 89 ? 19.608 -3.689 -15.249 1.00 83.31 89 GLU A O 1
ATOM 706 N N . ILE A 1 90 ? 20.001 -5.596 -14.118 1.00 80.88 90 ILE A N 1
ATOM 707 C CA . ILE A 1 90 ? 20.447 -4.947 -12.888 1.00 80.88 90 ILE A CA 1
ATOM 708 C C . ILE A 1 90 ? 21.980 -4.921 -12.902 1.00 80.88 90 ILE A C 1
ATOM 710 O O . ILE A 1 90 ? 22.591 -5.985 -12.977 1.00 80.88 90 ILE A O 1
ATOM 714 N N . PRO A 1 91 ? 22.610 -3.738 -12.824 1.00 83.81 91 PRO A N 1
ATOM 715 C CA . PRO A 1 91 ? 24.055 -3.617 -12.667 1.00 83.81 91 PRO A CA 1
ATOM 716 C C . PRO A 1 91 ? 24.597 -4.398 -11.457 1.00 83.81 91 PRO A C 1
ATOM 718 O O . PRO A 1 91 ? 24.001 -4.357 -10.379 1.00 83.81 91 PRO A O 1
ATOM 721 N N . ASP A 1 92 ? 25.765 -5.034 -11.594 1.00 84.00 92 ASP A N 1
ATOM 722 C CA . ASP A 1 92 ? 26.365 -5.892 -10.552 1.00 84.00 92 ASP A CA 1
ATOM 723 C C . ASP A 1 92 ? 26.529 -5.190 -9.193 1.00 84.00 92 ASP A C 1
ATOM 725 O O . ASP A 1 92 ? 26.393 -5.794 -8.130 1.00 84.00 92 ASP A O 1
ATOM 729 N N . ASN A 1 93 ? 26.794 -3.882 -9.204 1.00 83.56 93 ASN A N 1
ATOM 730 C CA . ASN A 1 93 ? 26.908 -3.090 -7.983 1.00 83.56 93 ASN A CA 1
ATOM 731 C C . ASN A 1 93 ? 25.583 -2.970 -7.213 1.00 83.56 93 ASN A C 1
ATOM 733 O O . ASN A 1 93 ? 25.633 -2.821 -5.998 1.00 83.56 93 ASN A O 1
ATOM 737 N N . LEU A 1 94 ? 24.427 -3.034 -7.882 1.00 81.00 94 LEU A N 1
ATOM 738 C CA . LEU A 1 94 ? 23.114 -3.072 -7.230 1.00 81.00 94 LEU A CA 1
ATOM 739 C C . LEU A 1 94 ? 22.753 -4.484 -6.766 1.00 81.00 94 LEU A C 1
ATOM 741 O O . LEU A 1 94 ? 22.133 -4.617 -5.716 1.00 81.00 94 LEU A O 1
ATOM 745 N N . ILE A 1 95 ? 23.189 -5.520 -7.491 1.00 81.00 95 ILE A N 1
ATOM 746 C CA . ILE A 1 95 ? 23.031 -6.921 -7.064 1.00 81.00 95 ILE A CA 1
ATOM 747 C C . ILE A 1 95 ? 23.707 -7.130 -5.702 1.00 81.00 95 ILE A C 1
ATOM 749 O O . ILE A 1 95 ? 23.112 -7.690 -4.788 1.00 81.00 95 ILE A O 1
ATOM 753 N N . ASN A 1 96 ? 24.908 -6.576 -5.516 1.00 81.19 96 ASN A N 1
ATOM 754 C CA . ASN A 1 96 ? 25.633 -6.642 -4.241 1.00 81.19 96 ASN A CA 1
ATOM 755 C C . ASN A 1 96 ? 24.970 -5.864 -3.086 1.00 81.19 96 ASN A C 1
ATOM 757 O O . ASN A 1 96 ? 25.388 -6.012 -1.939 1.00 81.19 96 ASN A O 1
ATOM 761 N N . LEU A 1 97 ? 23.984 -5.009 -3.375 1.00 83.44 97 LEU A N 1
ATOM 762 C CA . LEU A 1 97 ? 23.209 -4.268 -2.374 1.00 83.44 97 LEU A CA 1
ATOM 763 C C . LEU A 1 97 ? 21.876 -4.947 -2.041 1.00 83.44 97 LEU A C 1
ATOM 765 O O . LEU A 1 97 ? 21.151 -4.451 -1.177 1.00 83.44 97 LEU A O 1
ATOM 769 N N . MET A 1 98 ? 21.535 -6.044 -2.720 1.00 83.50 98 MET A N 1
ATOM 770 C CA . MET A 1 98 ? 20.322 -6.795 -2.421 1.00 83.50 98 MET A CA 1
ATOM 771 C C . MET A 1 98 ? 20.470 -7.498 -1.072 1.00 83.50 98 MET A C 1
ATOM 773 O O . MET A 1 98 ? 21.505 -8.088 -0.766 1.00 83.50 98 MET A O 1
ATOM 777 N N . LEU A 1 99 ? 19.417 -7.429 -0.265 1.00 80.88 99 LEU A N 1
ATOM 778 C CA . LEU A 1 99 ? 19.284 -8.180 0.978 1.00 80.88 99 LEU A CA 1
ATOM 779 C C . LEU A 1 99 ? 18.190 -9.215 0.752 1.00 80.88 99 LEU A C 1
ATOM 781 O O . LEU A 1 99 ? 17.080 -8.836 0.386 1.00 80.88 99 LEU A O 1
ATOM 785 N N . ASP A 1 100 ? 18.513 -10.495 0.933 1.00 82.00 100 ASP A N 1
ATOM 786 C CA . ASP A 1 100 ? 17.588 -11.614 0.698 1.00 82.00 100 ASP A CA 1
ATOM 787 C C . ASP A 1 100 ? 16.916 -11.534 -0.688 1.00 82.00 100 ASP A C 1
ATOM 789 O O . ASP A 1 100 ? 15.693 -11.551 -0.812 1.00 82.00 100 ASP A O 1
ATOM 793 N N . ASP A 1 101 ? 17.729 -11.337 -1.734 1.00 83.12 101 ASP A N 1
ATOM 794 C CA . ASP A 1 101 ? 17.291 -11.173 -3.130 1.00 83.12 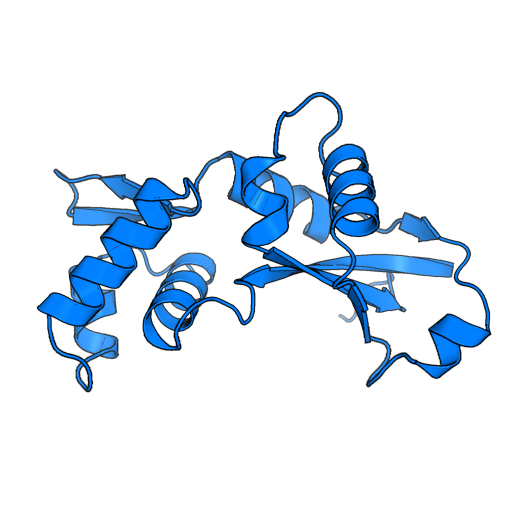101 ASP A CA 1
ATOM 795 C C . ASP A 1 101 ? 16.309 -10.014 -3.371 1.00 83.12 101 ASP A C 1
ATOM 797 O O . ASP A 1 101 ? 15.663 -9.943 -4.422 1.00 83.12 101 ASP A O 1
ATOM 801 N N . ARG A 1 102 ? 16.234 -9.054 -2.436 1.00 85.56 102 ARG A N 1
ATOM 802 C CA . ARG A 1 102 ? 15.382 -7.865 -2.515 1.00 85.56 102 ARG A CA 1
ATOM 803 C C . ARG A 1 102 ? 16.204 -6.576 -2.526 1.00 85.56 102 ARG A C 1
ATOM 805 O O . ARG A 1 102 ? 17.054 -6.340 -1.670 1.00 85.56 102 ARG A O 1
ATOM 812 N N . LEU A 1 103 ? 15.906 -5.695 -3.476 1.00 88.56 103 LEU A N 1
ATOM 813 C CA . LEU A 1 103 ? 16.435 -4.334 -3.553 1.00 88.56 103 LEU A CA 1
ATOM 814 C C . LEU A 1 103 ? 15.324 -3.339 -3.229 1.00 88.56 103 LEU A C 1
ATOM 816 O O . LEU A 1 103 ? 14.293 -3.338 -3.897 1.00 88.56 103 LEU A O 1
ATOM 820 N N . ILE A 1 104 ? 15.538 -2.466 -2.246 1.00 88.06 104 ILE A N 1
ATOM 821 C CA . ILE A 1 104 ? 14.617 -1.363 -1.945 1.00 88.06 104 ILE A CA 1
ATOM 822 C C . ILE A 1 104 ? 15.034 -0.133 -2.748 1.00 88.06 104 ILE A C 1
ATOM 824 O O . ILE A 1 104 ? 16.191 0.284 -2.727 1.00 88.06 104 ILE A O 1
ATOM 828 N N . ILE A 1 105 ? 14.072 0.472 -3.434 1.00 87.88 105 ILE A N 1
ATOM 829 C CA . ILE A 1 105 ? 14.260 1.688 -4.215 1.00 87.88 105 ILE A CA 1
ATOM 830 C C . ILE A 1 105 ? 13.690 2.844 -3.417 1.00 87.88 105 ILE A C 1
ATOM 832 O O . ILE A 1 105 ? 12.476 2.950 -3.274 1.00 87.88 105 ILE A O 1
ATOM 836 N N . ASP A 1 106 ? 14.560 3.729 -2.936 1.00 79.50 106 ASP A N 1
ATOM 837 C CA . ASP A 1 106 ? 14.151 4.957 -2.242 1.00 79.50 106 ASP A CA 1
ATOM 838 C C . ASP A 1 106 ? 14.182 6.196 -3.160 1.00 79.50 106 ASP A C 1
ATOM 840 O O . ASP A 1 106 ? 13.483 7.178 -2.919 1.00 79.50 106 ASP A O 1
ATOM 844 N N . ASP A 1 107 ? 14.921 6.149 -4.276 1.00 87.94 107 ASP A N 1
ATOM 845 C CA . ASP A 1 107 ? 15.022 7.283 -5.200 1.00 87.94 107 ASP A CA 1
ATOM 846 C C . ASP A 1 107 ? 13.660 7.621 -5.857 1.00 87.94 107 ASP A C 1
ATOM 848 O O . ASP A 1 107 ? 13.117 6.806 -6.614 1.00 87.94 107 ASP A O 1
ATOM 852 N N . PRO A 1 108 ? 13.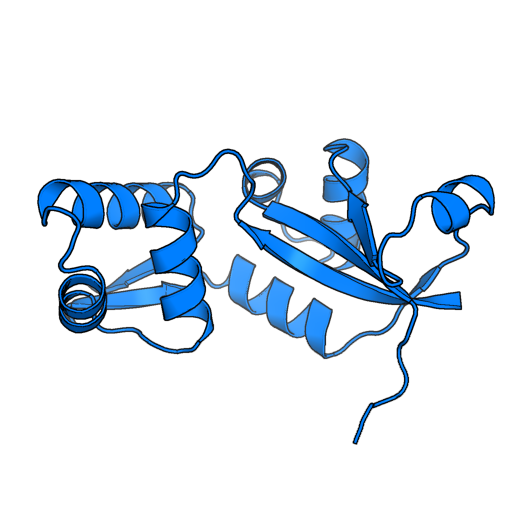108 8.837 -5.649 1.00 89.25 108 PRO A N 1
ATOM 853 C CA . PRO A 1 108 ? 11.797 9.213 -6.176 1.00 89.25 108 PRO A CA 1
ATOM 854 C C . PRO A 1 108 ? 11.701 9.181 -7.704 1.00 89.25 108 PRO A C 1
ATOM 856 O O . PRO A 1 108 ? 10.627 8.908 -8.241 1.00 89.25 108 PRO A O 1
ATOM 859 N N . LYS A 1 109 ? 12.798 9.464 -8.421 1.00 91.25 109 LYS A N 1
ATOM 860 C CA . LYS A 1 109 ? 12.797 9.448 -9.893 1.00 91.25 109 LYS A CA 1
ATOM 861 C C . LYS A 1 109 ? 12.663 8.022 -10.410 1.00 91.25 109 LYS A C 1
ATOM 863 O O . LYS A 1 109 ? 11.837 7.767 -11.282 1.00 91.25 109 LYS A O 1
ATOM 868 N N . THR A 1 110 ? 13.418 7.097 -9.830 1.00 90.44 110 THR A N 1
ATOM 869 C CA . THR A 1 110 ? 13.351 5.670 -10.150 1.00 90.44 110 THR A CA 1
ATOM 870 C C . THR A 1 110 ? 11.973 5.107 -9.807 1.00 90.44 110 THR A C 1
ATOM 872 O O . THR A 1 110 ? 11.363 4.454 -10.654 1.00 90.44 110 THR A O 1
ATOM 875 N N . LYS A 1 111 ? 11.413 5.450 -8.634 1.00 91.56 111 LYS A N 1
ATOM 876 C CA . LYS A 1 111 ? 10.030 5.087 -8.275 1.00 91.56 111 LYS A CA 1
ATOM 877 C C . LYS A 1 111 ? 9.018 5.575 -9.318 1.00 91.56 111 LYS A C 1
ATOM 879 O O . LYS A 1 111 ? 8.152 4.812 -9.735 1.00 91.56 111 LYS A O 1
ATOM 884 N N . ALA A 1 112 ? 9.140 6.826 -9.770 1.00 91.19 112 ALA A N 1
ATOM 885 C CA . ALA A 1 112 ? 8.246 7.401 -10.774 1.00 91.19 112 ALA A CA 1
ATOM 886 C C . ALA A 1 112 ? 8.300 6.649 -12.112 1.00 91.19 112 ALA A C 1
ATOM 888 O O . ALA A 1 112 ? 7.255 6.385 -12.704 1.00 91.19 112 ALA A O 1
ATOM 889 N N . VAL A 1 113 ? 9.505 6.294 -12.571 1.00 90.88 113 VAL A N 1
ATOM 890 C CA . VAL A 1 113 ? 9.703 5.524 -13.809 1.00 90.88 113 VAL A CA 1
ATOM 891 C C . VAL A 1 113 ? 9.083 4.135 -13.686 1.00 90.88 113 VAL A C 1
ATOM 893 O O . VAL A 1 113 ? 8.370 3.715 -14.591 1.00 90.88 113 VAL A O 1
ATOM 896 N N . ILE A 1 114 ? 9.286 3.451 -12.556 1.00 90.88 114 ILE A N 1
ATOM 897 C CA . ILE A 1 114 ? 8.704 2.124 -12.323 1.00 90.88 114 ILE A CA 1
ATOM 898 C C . ILE A 1 114 ? 7.180 2.196 -12.323 1.00 90.88 114 ILE A C 1
ATOM 900 O O . ILE A 1 114 ? 6.540 1.458 -13.061 1.00 90.88 114 ILE A O 1
ATOM 904 N N . ILE A 1 115 ? 6.587 3.121 -11.565 1.00 91.44 115 ILE A N 1
ATOM 905 C CA . ILE A 1 115 ? 5.127 3.283 -11.519 1.00 91.44 115 ILE A CA 1
ATOM 906 C C . ILE A 1 115 ? 4.562 3.598 -12.912 1.00 91.44 115 ILE A C 1
ATOM 908 O O . ILE A 1 115 ? 3.545 3.026 -13.303 1.00 91.44 115 ILE A O 1
ATOM 912 N N . ALA A 1 116 ? 5.225 4.468 -13.681 1.00 90.31 116 ALA A N 1
ATOM 913 C CA . ALA A 1 116 ? 4.812 4.794 -15.046 1.00 90.31 116 ALA A CA 1
ATOM 914 C C . ALA A 1 116 ? 4.916 3.594 -16.002 1.00 90.31 116 ALA A C 1
ATOM 916 O O . ALA A 1 116 ? 4.135 3.507 -16.946 1.00 90.31 116 ALA A O 1
ATOM 917 N N . GLN A 1 117 ? 5.854 2.678 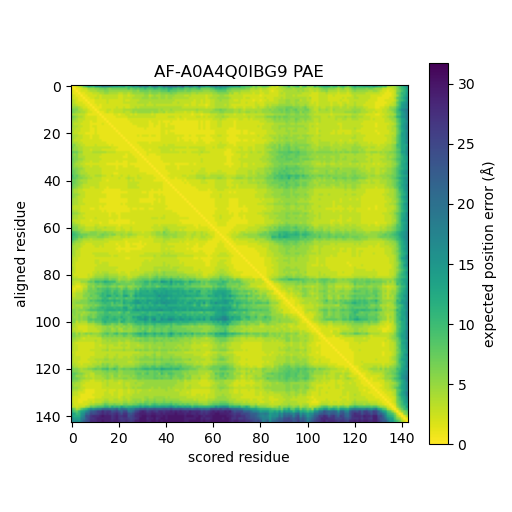-15.756 1.00 88.81 117 GLN A N 1
ATOM 918 C CA . GLN A 1 117 ? 5.992 1.444 -16.523 1.00 88.81 117 GLN A CA 1
ATOM 919 C C . GLN A 1 117 ? 4.934 0.402 -16.137 1.00 88.81 117 GLN A C 1
ATOM 921 O O . GLN A 1 117 ? 4.411 -0.278 -17.015 1.00 88.81 117 GLN A O 1
ATOM 926 N N . LEU A 1 118 ? 4.602 0.290 -14.845 1.00 89.94 118 LEU A N 1
ATOM 927 C CA . LEU A 1 118 ? 3.561 -0.617 -14.348 1.00 89.94 118 LEU A CA 1
ATOM 928 C C . LEU A 1 118 ? 2.170 -0.205 -14.851 1.00 89.94 118 LEU A C 1
ATOM 930 O O . LEU A 1 118 ? 1.381 -1.051 -15.264 1.00 89.94 118 LEU A O 1
ATOM 934 N N . LEU A 1 119 ? 1.870 1.095 -14.826 1.00 89.94 119 LEU A N 1
ATOM 935 C CA . LEU A 1 119 ? 0.574 1.653 -15.216 1.00 89.94 119 LEU A CA 1
ATOM 936 C C . LEU A 1 119 ? 0.754 2.832 -16.187 1.00 89.94 119 LEU A C 1
ATOM 938 O O . LEU A 1 119 ? 0.619 4.000 -15.799 1.00 89.94 119 LEU A O 1
ATOM 942 N N . PRO A 1 120 ? 1.052 2.547 -17.469 1.00 87.75 120 PRO A N 1
ATOM 943 C CA . PRO A 1 120 ? 1.306 3.582 -18.460 1.00 87.75 120 P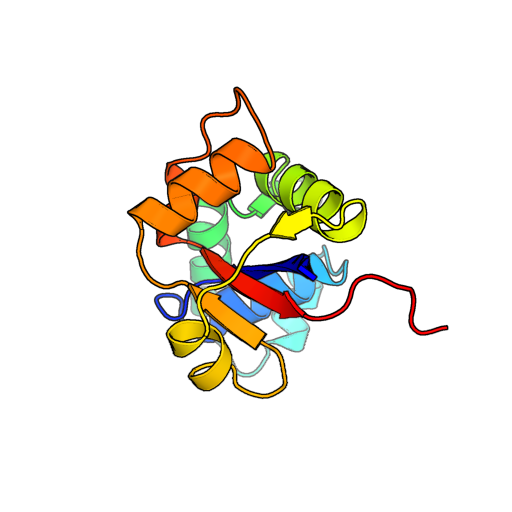RO A CA 1
ATOM 94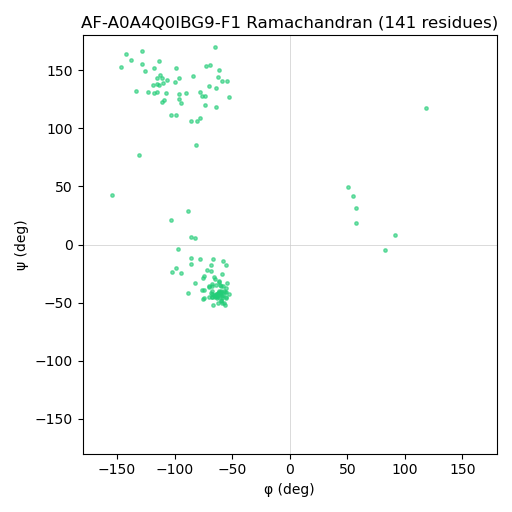4 C C . PRO A 1 120 ? 0.063 4.441 -18.702 1.00 87.75 120 PRO A C 1
ATOM 946 O O . PRO A 1 120 ? -1.052 3.948 -18.856 1.00 87.75 120 PRO A O 1
ATOM 949 N N . GLY A 1 121 ? 0.262 5.760 -18.749 1.00 84.56 121 GLY A N 1
ATOM 950 C CA . GLY A 1 121 ? -0.806 6.734 -18.990 1.00 84.56 121 GLY A CA 1
ATOM 951 C C . GLY A 1 121 ? -1.624 7.128 -17.754 1.00 84.56 121 GLY A C 1
ATOM 952 O O . GLY A 1 121 ? -2.425 8.059 -17.847 1.00 84.56 121 GLY A O 1
ATOM 953 N N . ILE A 1 122 ? -1.394 6.505 -16.592 1.00 86.94 122 ILE A N 1
ATOM 954 C CA . ILE A 1 122 ? -2.071 6.861 -15.338 1.00 86.94 122 ILE A CA 1
ATOM 955 C C . ILE A 1 122 ? -1.196 7.816 -14.516 1.00 86.94 122 ILE A C 1
ATOM 957 O O . ILE A 1 122 ? -0.014 7.579 -14.267 1.00 86.94 122 ILE A O 1
ATOM 961 N N . LYS A 1 123 ? -1.776 8.935 -14.066 1.00 86.25 123 LYS A N 1
ATOM 962 C CA . LYS A 1 123 ? -1.068 9.937 -13.253 1.00 86.25 123 LYS A CA 1
ATOM 963 C C . LYS A 1 123 ? -1.013 9.518 -11.784 1.00 86.25 123 LYS A C 1
ATOM 965 O O . LYS A 1 123 ? -1.822 9.961 -10.978 1.00 86.25 123 LYS A O 1
ATOM 970 N N . LEU A 1 124 ? -0.009 8.721 -11.433 1.00 86.94 124 LEU A N 1
ATOM 971 C CA . LEU A 1 124 ? 0.195 8.186 -10.077 1.00 86.94 124 LEU A CA 1
ATOM 972 C C . LEU A 1 124 ? 1.296 8.900 -9.284 1.00 86.94 124 LEU A C 1
ATOM 974 O O . LEU A 1 124 ? 1.832 8.371 -8.313 1.00 86.94 124 LEU A O 1
ATOM 978 N N . GLY A 1 125 ? 1.628 10.135 -9.672 1.00 85.81 125 GLY A N 1
ATOM 979 C CA . GLY A 1 125 ? 2.692 10.910 -9.027 1.00 85.81 125 GLY A CA 1
ATOM 980 C C . GLY A 1 125 ? 2.470 11.151 -7.528 1.00 85.81 125 GLY A C 1
ATOM 981 O O . GLY A 1 125 ? 3.432 11.297 -6.779 1.00 85.81 125 GLY A O 1
ATOM 982 N N . PHE A 1 126 ? 1.214 11.136 -7.074 1.00 88.50 126 PHE A N 1
ATOM 983 C CA . PHE A 1 126 ? 0.862 11.285 -5.662 1.00 88.50 126 PHE A CA 1
ATOM 984 C C . PHE A 1 126 ? 1.292 10.085 -4.798 1.00 88.50 126 PHE A C 1
ATOM 986 O O . PHE A 1 126 ? 1.509 10.258 -3.601 1.00 88.50 126 PHE A O 1
ATOM 993 N N . LEU A 1 127 ? 1.487 8.899 -5.389 1.00 91.38 127 LEU A N 1
ATOM 994 C CA . LEU A 1 127 ? 1.906 7.689 -4.671 1.00 91.38 127 LEU A CA 1
ATOM 995 C C . LEU A 1 127 ? 3.424 7.571 -4.496 1.00 91.38 127 LEU A C 1
ATOM 997 O O . LEU A 1 127 ? 3.870 6.820 -3.634 1.00 91.38 127 LEU A O 1
ATOM 1001 N N . ILE A 1 128 ? 4.228 8.328 -5.252 1.00 91.19 128 ILE A N 1
ATOM 1002 C CA . ILE A 1 128 ? 5.703 8.221 -5.245 1.00 91.19 128 ILE A CA 1
ATOM 1003 C C . ILE A 1 128 ? 6.285 8.396 -3.836 1.00 91.19 128 ILE A C 1
ATOM 1005 O O . ILE A 1 128 ? 7.211 7.692 -3.443 1.00 91.19 128 ILE A O 1
ATOM 1009 N N . ASN A 1 129 ? 5.743 9.345 -3.071 1.00 90.19 129 ASN A N 1
ATOM 1010 C CA . ASN A 1 129 ? 6.179 9.605 -1.697 1.00 90.19 129 ASN A CA 1
ATOM 1011 C C . ASN A 1 129 ? 5.484 8.713 -0.667 1.00 90.19 129 ASN A C 1
ATOM 1013 O O . ASN A 1 129 ? 5.876 8.723 0.501 1.00 90.19 129 ASN A O 1
ATOM 1017 N N . SER A 1 130 ? 4.439 8.007 -1.092 1.00 92.50 130 SER A N 1
ATOM 1018 C CA . SER A 1 130 ? 3.614 7.187 -0.222 1.00 92.50 130 SER A CA 1
ATOM 1019 C C . SER A 1 130 ? 4.046 5.727 -0.191 1.00 92.50 130 SER A C 1
ATOM 1021 O O . SER A 1 130 ? 3.787 5.047 0.799 1.00 92.50 130 SER A O 1
ATOM 1023 N N . LEU A 1 131 ? 4.708 5.256 -1.247 1.00 92.69 131 LEU A N 1
ATOM 1024 C CA . LEU A 1 131 ? 5.097 3.864 -1.425 1.00 92.69 131 LEU A CA 1
ATOM 1025 C C . LEU A 1 131 ? 6.620 3.720 -1.439 1.00 92.69 131 LEU A C 1
ATOM 1027 O O . LEU A 1 131 ? 7.335 4.506 -2.070 1.00 92.69 131 LEU A O 1
ATOM 1031 N N . ASP A 1 132 ? 7.107 2.688 -0.766 1.00 91.56 132 ASP A N 1
ATOM 1032 C CA . ASP A 1 132 ? 8.454 2.167 -0.965 1.00 91.56 132 ASP A CA 1
ATOM 1033 C C . ASP A 1 132 ? 8.351 0.988 -1.928 1.00 91.56 132 ASP A C 1
ATOM 1035 O O . ASP A 1 132 ? 7.555 0.077 -1.716 1.00 91.56 132 ASP A O 1
ATOM 1039 N N . ILE A 1 133 ? 9.116 1.050 -3.019 1.00 92.25 133 ILE A N 1
ATOM 1040 C CA . ILE A 1 133 ? 9.104 0.032 -4.069 1.00 92.25 133 ILE A CA 1
ATOM 1041 C C . ILE A 1 133 ? 10.294 -0.879 -3.844 1.00 92.25 133 ILE A C 1
ATOM 1043 O O . ILE A 1 133 ? 11.396 -0.417 -3.545 1.00 92.25 133 ILE A O 1
ATOM 1047 N N . SER A 1 134 ? 10.080 -2.168 -4.040 1.00 91.62 134 SER A N 1
ATOM 1048 C CA . SER A 1 134 ? 11.144 -3.152 -4.028 1.00 91.62 134 SER A CA 1
ATOM 1049 C C . SER A 1 134 ? 11.157 -3.990 -5.291 1.00 91.62 134 SER A C 1
ATOM 1051 O O . SER A 1 134 ? 10.108 -4.264 -5.868 1.00 91.62 134 SER A O 1
ATOM 1053 N N . ILE A 1 135 ? 12.352 -4.427 -5.667 1.00 90.69 135 ILE A N 1
ATOM 1054 C CA . ILE A 1 135 ? 12.587 -5.412 -6.715 1.00 90.69 135 ILE A CA 1
ATOM 1055 C C . ILE A 1 135 ? 13.018 -6.707 -6.042 1.00 90.69 135 ILE A C 1
ATOM 1057 O O . ILE A 1 135 ? 13.944 -6.669 -5.235 1.00 90.69 135 ILE A O 1
ATOM 1061 N N . SER A 1 136 ? 12.402 -7.830 -6.392 1.00 88.75 136 SER A N 1
ATOM 1062 C CA . SER A 1 136 ? 12.902 -9.160 -6.039 1.00 88.75 136 SER A CA 1
ATOM 1063 C C . SER A 1 136 ? 13.418 -9.902 -7.269 1.00 88.75 136 SER A C 1
ATOM 1065 O O . SER A 1 136 ? 12.817 -9.833 -8.349 1.00 88.75 136 SER A O 1
ATOM 1067 N N . VAL A 1 137 ? 14.546 -10.603 -7.116 1.00 81.44 137 VAL A N 1
ATOM 1068 C CA . VAL A 1 137 ? 15.014 -11.575 -8.115 1.00 81.44 137 VAL A CA 1
ATOM 1069 C C . VAL A 1 137 ? 14.200 -12.850 -7.947 1.00 81.44 137 VAL A C 1
ATOM 1071 O O . VAL A 1 137 ? 14.048 -13.341 -6.836 1.00 81.44 137 VAL A O 1
ATOM 1074 N N . GLY A 1 138 ? 13.676 -13.390 -9.045 1.00 65.75 138 GLY A N 1
ATOM 1075 C CA . GLY A 1 138 ? 12.830 -14.582 -9.003 1.00 65.75 138 GLY A CA 1
ATOM 1076 C C . GLY A 1 138 ? 11.436 -14.285 -9.535 1.00 65.75 138 GLY A C 1
ATOM 1077 O O . GLY A 1 138 ? 10.696 -13.441 -9.034 1.00 65.75 138 GLY A O 1
ATOM 1078 N N . GLY A 1 139 ? 11.101 -14.970 -10.620 1.00 49.75 139 GLY A N 1
ATOM 1079 C CA . GLY A 1 139 ? 9.857 -14.807 -11.357 1.00 49.75 139 GLY A CA 1
ATOM 1080 C C . GLY A 1 139 ? 9.514 -16.089 -12.095 1.00 49.75 139 GLY A C 1
ATOM 1081 O O . GLY A 1 139 ? 9.160 -16.042 -13.267 1.00 49.75 139 GLY A O 1
ATOM 1082 N N . GLU A 1 140 ? 9.685 -17.225 -11.427 1.00 41.91 140 GLU A N 1
ATOM 1083 C CA . GLU A 1 140 ? 9.079 -18.503 -11.791 1.00 41.91 140 GLU A CA 1
ATOM 1084 C C . GLU A 1 140 ? 8.511 -19.074 -10.494 1.00 41.91 140 GLU A C 1
ATOM 1086 O O . GLU A 1 140 ? 9.141 -18.936 -9.452 1.00 41.91 140 GLU A O 1
ATOM 1091 N N . GLY A 1 141 ? 7.257 -19.526 -10.548 1.00 43.22 141 GLY A N 1
ATOM 1092 C CA . GLY A 1 141 ? 6.439 -19.789 -9.370 1.00 43.22 141 GLY A CA 1
ATOM 1093 C C . GLY A 1 141 ? 7.123 -20.706 -8.366 1.00 43.22 141 GLY A C 1
ATOM 1094 O O . GLY A 1 141 ? 7.528 -21.809 -8.720 1.00 43.22 141 GLY A O 1
ATOM 1095 N N . ASP A 1 142 ? 7.186 -20.244 -7.123 1.00 32.25 142 ASP A N 1
ATOM 1096 C CA . ASP A 1 142 ? 7.185 -21.155 -5.992 1.00 32.25 142 ASP A CA 1
ATOM 1097 C C . ASP A 1 142 ? 5.751 -21.691 -5.853 1.00 32.25 142 ASP A C 1
ATOM 1099 O O . ASP A 1 142 ? 4.784 -20.923 -5.904 1.00 32.25 142 ASP A O 1
ATOM 1103 N N . GLU A 1 143 ? 5.664 -23.019 -5.809 1.00 35.28 143 GLU A N 1
ATOM 1104 C CA . GLU A 1 143 ? 4.464 -23.869 -5.770 1.00 35.28 143 GLU A CA 1
ATOM 1105 C C . GLU A 1 143 ? 3.412 -23.474 -4.719 1.00 35.28 143 GLU A C 1
ATOM 1107 O O . GLU A 1 143 ? 3.784 -23.094 -3.583 1.00 35.28 143 GLU A O 1
#